Protein AF-A0A4P9YJM8-F1 (afdb_monomer_lite)

Radius of gyration: 12.6 Å; chains: 1; bounding box: 26×23×46 Å

InterPro domains:
  IPR000253 Forkhead-associated (FHA) domain [PF00498] (4-63)
  IPR000253 Forkhead-associated (FHA) domain [PS50006] (1-42)
  IPR000253 Forkhead-associated (FHA) domai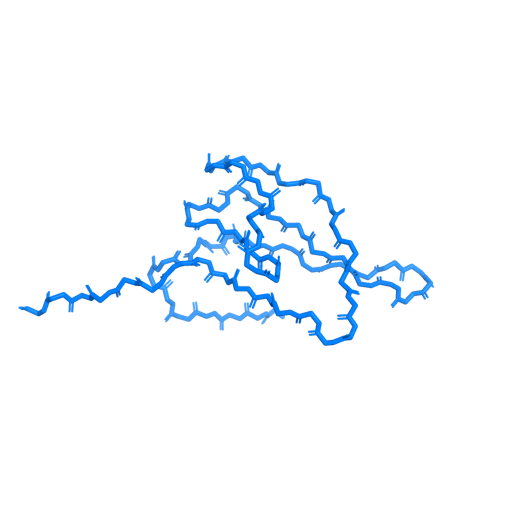n [SM00240] (1-42)
  IPR008984 SMAD/FHA domain superfamily [SSF49879] (3-67)
  IPR051176 Centrosomal and Immune Signaling Modulators [PTHR15715] (1-69)

Organism: Rozella allomycis (strain CSF55) (NCBI:txid988480)

Secondary structure (DSSP, 8-state):
------TTS-SS-EEEEE-TTS-EEEEEBS-SS-EEETTEESSSTT-BPPPEEE-TT--EEES-------

Foldseek 3Di:
DDDDPDPQWDPCAKDWDADPVRWIWIKGPQGQQAKDKQNHGQDDHRDIGDIDTDDPPIDIDTGDDDDPDD

pLDDT: mean 88.16, std 9.69, range [50.0, 95.44]

Sequence (70 aa):
NGYFDNKVLSRNHALISADEHGKIFIKDTKSSNGTFLNGNRLSQEGEESEPVELKEGDKLTLGVDIYQEE

Structure (mmCIF, N/CA/C/O backbone):
data_AF-A0A4P9YJM8-F1
#
_entry.id   AF-A0A4P9YJM8-F1
#
loop_
_atom_site.group_PDB
_atom_site.id
_atom_site.type_symbol
_atom_site.label_atom_id
_atom_site.label_alt_id
_atom_site.label_comp_id
_atom_site.label_asym_id
_atom_site.label_entity_id
_atom_site.label_seq_id
_atom_site.pdbx_PDB_ins_code
_atom_site.Cartn_x
_atom_site.Cartn_y
_atom_site.Cartn_z
_atom_site.occupancy
_atom_site.B_iso_or_equiv
_atom_site.auth_seq_id
_atom_site.auth_comp_id
_atom_site.auth_asym_id
_atom_site.auth_atom_id
_atom_site.pdbx_PDB_model_num
ATOM 1 N N . ASN A 1 1 ? -5.171 -14.253 1.766 1.00 61.44 1 ASN A N 1
ATOM 2 C CA . ASN A 1 1 ? -4.107 -13.506 1.058 1.00 61.44 1 ASN A CA 1
ATOM 3 C C . ASN A 1 1 ? -4.633 -13.062 -0.290 1.00 61.44 1 ASN A C 1
ATOM 5 O O . ASN A 1 1 ? -5.118 -13.912 -1.025 1.00 61.44 1 ASN A O 1
ATOM 9 N N . GLY A 1 2 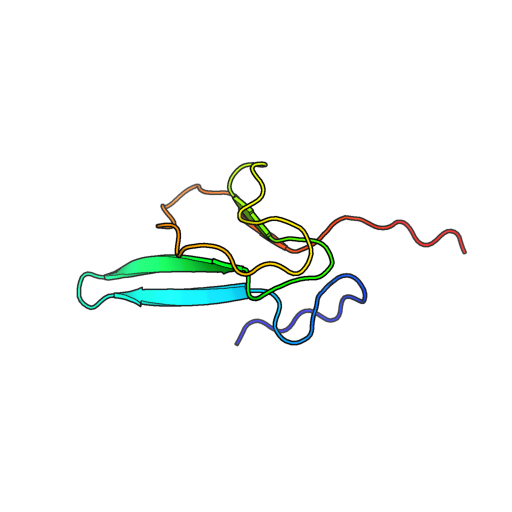? -4.596 -11.760 -0.583 1.00 75.88 2 GLY A N 1
ATOM 10 C CA . GLY A 1 2 ? -4.904 -11.248 -1.919 1.00 75.88 2 GLY A CA 1
ATOM 11 C C . GLY A 1 2 ? -3.714 -11.509 -2.836 1.00 75.88 2 GLY A C 1
ATOM 12 O O . GLY A 1 2 ? -2.627 -11.005 -2.571 1.00 75.88 2 GLY A O 1
ATOM 13 N N . TYR A 1 3 ? -3.899 -12.346 -3.852 1.00 78.25 3 TYR A N 1
ATOM 14 C CA . TYR A 1 3 ? -2.887 -12.621 -4.866 1.00 78.25 3 TYR A CA 1
ATOM 15 C C . TYR A 1 3 ? -3.301 -11.945 -6.167 1.00 78.25 3 TYR A C 1
ATOM 17 O O . TYR A 1 3 ? -4.445 -12.082 -6.598 1.00 78.25 3 TYR A O 1
ATOM 25 N N . PHE A 1 4 ? -2.364 -11.230 -6.777 1.00 83.19 4 PHE A N 1
ATOM 26 C CA . PHE A 1 4 ? -2.569 -10.502 -8.018 1.00 83.19 4 PHE A CA 1
ATOM 27 C C . PHE A 1 4 ?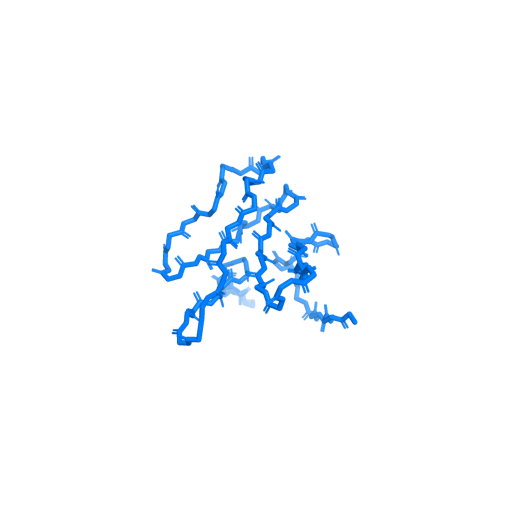 -1.481 -10.938 -8.993 1.00 83.19 4 PHE A C 1
ATOM 29 O O . PHE A 1 4 ? -0.296 -10.736 -8.722 1.00 83.19 4 PHE A O 1
ATOM 36 N N . ASP A 1 5 ? -1.876 -11.547 -10.109 1.00 80.12 5 ASP A N 1
ATOM 37 C CA . ASP A 1 5 ? -0.942 -11.900 -11.177 1.00 80.12 5 ASP A CA 1
ATOM 38 C C . ASP A 1 5 ? -0.625 -10.648 -11.998 1.00 80.12 5 ASP A C 1
ATOM 40 O O . ASP A 1 5 ? -1.258 -10.348 -13.009 1.00 80.12 5 ASP A O 1
ATOM 44 N N . ASN A 1 6 ? 0.290 -9.834 -11.474 1.00 81.06 6 ASN A N 1
ATOM 45 C CA . ASN A 1 6 ? 0.709 -8.600 -12.111 1.00 81.06 6 ASN A CA 1
ATOM 46 C C . ASN A 1 6 ? 2.216 -8.392 -11.930 1.00 81.06 6 ASN A C 1
ATOM 48 O O . ASN A 1 6 ? 2.721 -8.324 -10.809 1.00 81.06 6 ASN A O 1
ATOM 52 N N . LYS A 1 7 ? 2.931 -8.238 -13.051 1.00 80.69 7 LYS A N 1
ATOM 53 C CA . LYS A 1 7 ? 4.389 -8.036 -13.095 1.00 80.69 7 LYS A CA 1
ATOM 54 C C . LYS A 1 7 ? 4.852 -6.769 -12.374 1.00 80.69 7 LYS A C 1
ATOM 56 O O . LYS A 1 7 ? 6.017 -6.689 -11.998 1.00 80.69 7 LYS A O 1
ATOM 61 N N . VAL A 1 8 ? 3.967 -5.791 -12.181 1.00 83.19 8 VAL A N 1
ATOM 62 C CA . VAL A 1 8 ? 4.284 -4.544 -11.466 1.00 83.19 8 VAL A CA 1
ATOM 63 C C . VAL A 1 8 ? 4.260 -4.714 -9.952 1.00 83.19 8 VAL A C 1
ATOM 65 O O . VAL A 1 8 ? 4.727 -3.836 -9.224 1.00 83.19 8 VAL A O 1
ATOM 68 N N . LEU A 1 9 ? 3.697 -5.814 -9.456 1.00 88.06 9 LEU A N 1
ATOM 69 C CA . LEU A 1 9 ? 3.567 -6.059 -8.033 1.00 88.06 9 LEU A CA 1
ATOM 70 C C . LEU A 1 9 ? 4.732 -6.898 -7.526 1.00 88.06 9 LEU A C 1
ATOM 72 O O . LEU A 1 9 ? 5.148 -7.902 -8.100 1.00 88.06 9 LEU A O 1
ATOM 76 N N . SER A 1 10 ? 5.258 -6.463 -6.392 1.00 86.31 10 SER A N 1
ATOM 77 C CA . SER A 1 10 ? 6.295 -7.181 -5.666 1.00 86.31 10 SER A CA 1
ATOM 78 C C . SER A 1 10 ? 5.666 -8.396 -4.981 1.00 86.31 10 SER A C 1
ATOM 80 O O . SER A 1 10 ? 4.510 -8.350 -4.569 1.00 86.31 10 SER A O 1
ATOM 82 N N . ARG A 1 11 ? 6.432 -9.480 -4.802 1.00 88.00 11 ARG A N 1
ATOM 83 C CA . ARG A 1 11 ? 5.945 -10.690 -4.106 1.00 88.00 11 ARG A CA 1
ATOM 84 C C . ARG A 1 11 ? 5.377 -10.377 -2.717 1.00 88.00 11 ARG A C 1
ATOM 86 O O . ARG A 1 11 ? 4.320 -10.879 -2.362 1.00 88.00 11 ARG A O 1
ATOM 93 N N . ASN A 1 12 ? 6.076 -9.512 -1.983 1.00 89.75 12 ASN A N 1
ATOM 94 C CA . ASN A 1 12 ? 5.592 -8.874 -0.767 1.00 89.75 12 ASN A CA 1
ATOM 95 C C . ASN A 1 12 ? 5.468 -7.381 -1.079 1.00 89.75 12 ASN A C 1
ATOM 97 O O . ASN A 1 12 ? 6.473 -6.672 -1.077 1.00 89.75 12 ASN A O 1
ATOM 101 N N . HIS A 1 13 ? 4.274 -6.939 -1.468 1.00 91.25 13 HIS A N 1
ATOM 102 C CA . HIS A 1 13 ? 4.050 -5.554 -1.890 1.00 91.25 13 HIS A CA 1
ATOM 103 C C . HIS A 1 13 ? 3.551 -4.681 -0.739 1.00 91.25 13 HIS A C 1
ATOM 105 O O . HIS A 1 13 ? 4.124 -3.635 -0.451 1.00 91.25 13 HIS A O 1
ATOM 111 N N . ALA A 1 14 ? 2.506 -5.143 -0.057 1.00 93.19 14 ALA A N 1
ATOM 112 C CA . ALA A 1 14 ? 1.944 -4.462 1.091 1.00 93.19 14 ALA A CA 1
ATOM 113 C C . ALA A 1 14 ? 1.372 -5.470 2.090 1.00 93.19 14 ALA A C 1
ATOM 115 O O . ALA A 1 14 ? 0.990 -6.588 1.726 1.00 93.19 14 ALA A O 1
ATOM 116 N N . LEU A 1 15 ? 1.295 -5.054 3.348 1.00 93.69 15 LEU A N 1
ATOM 117 C CA . LEU A 1 15 ? 0.701 -5.800 4.445 1.00 93.69 15 LEU A CA 1
ATOM 118 C C . LEU A 1 15 ? -0.544 -5.064 4.933 1.00 93.69 15 LEU A C 1
ATOM 120 O O . LEU A 1 15 ? -0.472 -3.888 5.280 1.00 93.69 15 LEU A O 1
ATOM 124 N N . ILE A 1 16 ? -1.667 -5.779 4.988 1.00 93.25 16 ILE A N 1
ATOM 125 C CA . ILE A 1 16 ? -2.884 -5.312 5.653 1.00 93.25 16 ILE A CA 1
ATOM 126 C C . ILE A 1 16 ? -2.983 -6.023 6.998 1.00 93.25 16 ILE A C 1
ATOM 128 O O . ILE A 1 16 ? -2.917 -7.252 7.056 1.00 93.25 16 ILE A O 1
ATOM 132 N N . SER A 1 17 ? -3.155 -5.257 8.067 1.00 93.69 17 SER A N 1
ATOM 133 C CA . SER A 1 17 ? -3.308 -5.760 9.434 1.00 93.69 17 SER A CA 1
ATOM 134 C C . SER A 1 17 ? -4.518 -5.127 10.104 1.00 93.69 17 SER A C 1
ATOM 136 O O . SER A 1 17 ? -4.806 -3.961 9.859 1.00 93.69 17 SER A O 1
ATOM 138 N N . ALA A 1 18 ? -5.200 -5.873 10.967 1.00 93.62 18 ALA A N 1
ATOM 139 C CA . ALA A 1 18 ? -6.250 -5.347 11.831 1.00 93.62 18 ALA A CA 1
ATOM 140 C C . ALA A 1 18 ? -5.747 -5.308 13.278 1.00 93.62 18 ALA A C 1
ATOM 142 O O . ALA A 1 18 ? -5.046 -6.232 13.696 1.00 93.62 18 ALA A O 1
ATOM 143 N N . ASP A 1 19 ? -6.092 -4.265 14.028 1.00 93.62 19 ASP A N 1
ATOM 144 C CA . ASP A 1 19 ? -5.872 -4.236 15.474 1.00 93.62 19 ASP A CA 1
ATOM 145 C C . ASP A 1 19 ? -7.019 -4.915 16.247 1.00 93.62 19 ASP A C 1
ATOM 147 O O . ASP A 1 19 ? -8.045 -5.312 15.687 1.00 93.62 19 ASP A O 1
ATOM 151 N N . GLU A 1 20 ? -6.851 -5.040 17.565 1.00 93.25 20 GLU A N 1
ATOM 152 C CA . GLU A 1 20 ? -7.852 -5.630 18.467 1.00 93.25 20 GLU A CA 1
ATOM 153 C C . GLU A 1 20 ? -9.143 -4.795 18.574 1.00 93.25 20 GLU A C 1
ATOM 155 O O . GLU A 1 20 ? -10.166 -5.284 19.053 1.00 93.25 20 GLU A O 1
ATOM 160 N N . HIS A 1 21 ? -9.118 -3.542 18.111 1.00 91.94 21 HIS A N 1
ATOM 161 C CA . HIS A 1 21 ? -10.252 -2.620 18.095 1.00 91.94 21 HIS A CA 1
ATOM 162 C C . HIS A 1 21 ? -10.979 -2.592 16.740 1.00 91.94 21 HIS A C 1
ATOM 164 O O . HIS A 1 21 ? -11.930 -1.825 16.573 1.00 91.94 21 HIS A O 1
ATOM 170 N N . GLY A 1 22 ? -10.568 -3.432 15.784 1.00 90.31 22 GLY A N 1
ATOM 171 C CA . GLY A 1 22 ? -11.169 -3.538 14.455 1.00 90.31 22 GLY A CA 1
ATOM 172 C C . GLY A 1 22 ? -10.711 -2.467 13.464 1.00 90.31 22 GLY A C 1
ATOM 173 O O . GLY A 1 22 ? -11.286 -2.362 12.380 1.00 90.31 22 GLY A O 1
ATOM 174 N N . LYS A 1 23 ? -9.687 -1.676 13.795 1.00 93.69 23 LYS A N 1
ATOM 175 C CA . LYS A 1 23 ? -9.078 -0.726 12.863 1.00 93.69 23 LYS A CA 1
ATOM 176 C C . LYS A 1 23 ? -8.167 -1.466 11.904 1.00 93.69 23 LYS A C 1
ATOM 178 O O . LYS A 1 23 ? -7.370 -2.312 12.309 1.00 93.69 23 LYS A O 1
ATOM 183 N N . ILE A 1 24 ? -8.274 -1.122 10.629 1.00 94.75 24 ILE A N 1
ATOM 184 C CA . ILE A 1 24 ? -7.463 -1.709 9.569 1.00 94.75 24 ILE A CA 1
ATOM 185 C C . ILE A 1 24 ? -6.300 -0.773 9.273 1.00 94.75 24 ILE A C 1
ATOM 187 O O . ILE A 1 24 ? -6.468 0.440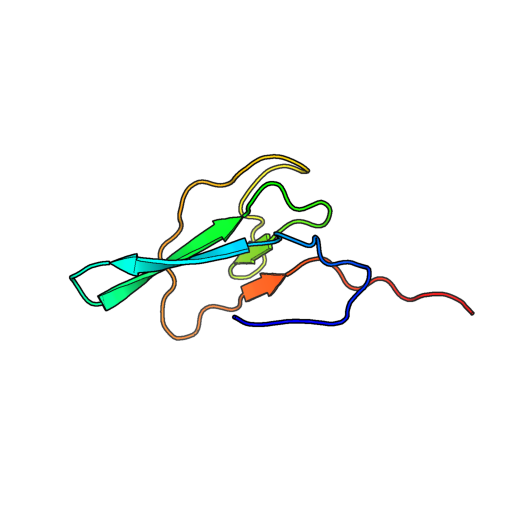 9.212 1.00 94.75 24 ILE A O 1
ATOM 191 N N . PHE A 1 25 ? -5.126 -1.343 9.055 1.00 94.94 25 PHE A N 1
ATOM 192 C CA . PHE A 1 25 ? -3.916 -0.630 8.691 1.00 94.94 25 PHE A CA 1
ATOM 193 C C . PHE A 1 25 ? -3.314 -1.236 7.433 1.00 94.94 25 PHE A C 1
ATOM 195 O O . PHE A 1 25 ? -3.381 -2.450 7.224 1.00 94.94 25 PHE A O 1
ATOM 202 N N . ILE A 1 26 ? -2.698 -0.387 6.619 1.00 95.00 26 ILE A N 1
ATOM 203 C CA . ILE A 1 26 ? -1.892 -0.765 5.463 1.00 95.00 26 ILE A CA 1
ATOM 204 C C . ILE A 1 26 ? -0.449 -0.327 5.680 1.00 95.00 26 ILE A C 1
ATOM 206 O O . ILE A 1 26 ? -0.184 0.764 6.184 1.00 95.00 26 ILE A O 1
ATOM 210 N N . LYS A 1 27 ? 0.487 -1.172 5.263 1.00 94.81 27 LYS A N 1
ATOM 211 C CA . LYS A 1 27 ? 1.916 -0.879 5.252 1.00 94.81 27 LYS A CA 1
ATOM 212 C C . LYS A 1 27 ? 2.529 -1.299 3.922 1.00 94.81 27 LYS A C 1
ATOM 214 O O . LYS A 1 27 ? 2.312 -2.431 3.495 1.00 94.81 27 LYS A O 1
ATOM 219 N N . ASP A 1 28 ? 3.309 -0.431 3.290 1.00 95.44 28 ASP A N 1
ATOM 220 C CA . ASP A 1 28 ? 4.150 -0.802 2.151 1.00 95.44 28 ASP A CA 1
ATOM 221 C C . ASP A 1 28 ? 5.377 -1.581 2.637 1.00 95.44 28 ASP A C 1
ATOM 223 O O . ASP A 1 28 ? 6.064 -1.150 3.565 1.00 95.44 28 ASP A O 1
ATOM 227 N N . THR A 1 29 ? 5.668 -2.724 2.015 1.00 94.38 29 THR A N 1
ATOM 228 C CA . THR A 1 29 ? 6.761 -3.614 2.431 1.00 94.38 29 THR A CA 1
ATOM 229 C C . THR A 1 29 ? 7.971 -3.516 1.504 1.00 94.38 29 THR A C 1
ATOM 231 O O . THR A 1 29 ? 8.482 -4.546 1.060 1.00 94.38 29 THR A O 1
ATOM 234 N N . LYS A 1 30 ? 8.442 -2.294 1.215 1.00 92.50 30 LYS A N 1
ATOM 235 C CA . LYS A 1 30 ? 9.558 -2.018 0.285 1.00 92.50 30 LYS A CA 1
ATOM 236 C C . LYS A 1 30 ? 9.214 -2.406 -1.144 1.00 92.50 30 LYS A C 1
ATOM 238 O O . LYS A 1 30 ? 10.004 -3.048 -1.842 1.00 92.50 30 LYS A O 1
ATOM 243 N N . SER A 1 31 ? 8.004 -2.070 -1.568 1.00 90.56 31 SER A N 1
ATOM 244 C CA . SER A 1 31 ? 7.569 -2.388 -2.915 1.00 90.56 31 SER A CA 1
ATOM 245 C C . SER A 1 31 ? 8.345 -1.582 -3.960 1.00 90.56 31 SER A C 1
ATOM 247 O O . SER A 1 31 ? 8.766 -0.446 -3.733 1.00 90.56 31 SER A O 1
ATOM 249 N N . SER A 1 32 ? 8.541 -2.176 -5.139 1.00 90.38 32 SER A N 1
ATOM 250 C CA . SER A 1 32 ? 9.278 -1.524 -6.231 1.00 90.38 32 SER A CA 1
ATOM 251 C C . SER A 1 32 ? 8.473 -0.380 -6.845 1.00 90.38 32 SER A C 1
ATOM 253 O O . SER A 1 32 ? 8.991 0.704 -7.054 1.00 90.38 32 SER A O 1
ATOM 255 N N . ASN A 1 33 ? 7.177 -0.593 -7.077 1.00 91.12 33 ASN A N 1
ATOM 256 C CA . ASN A 1 33 ? 6.322 0.405 -7.725 1.00 91.12 33 ASN A CA 1
ATOM 257 C C . ASN A 1 33 ? 5.504 1.253 -6.738 1.00 91.12 33 ASN A C 1
ATOM 259 O O . ASN A 1 33 ? 4.795 2.164 -7.155 1.00 91.12 33 ASN A O 1
ATOM 263 N N . GLY A 1 34 ? 5.662 1.025 -5.432 1.00 92.12 34 GLY A N 1
ATOM 264 C CA . GLY A 1 34 ? 4.993 1.780 -4.377 1.00 92.12 34 GLY A CA 1
ATOM 265 C C . GLY A 1 34 ? 3.544 1.364 -4.125 1.00 92.12 34 GLY A C 1
ATOM 266 O O . GLY A 1 34 ? 2.831 0.912 -5.018 1.00 92.12 34 GLY A O 1
ATOM 267 N N . THR A 1 35 ? 3.098 1.619 -2.900 1.00 94.44 35 THR A N 1
ATOM 268 C CA . THR A 1 35 ? 1.691 1.587 -2.492 1.00 94.44 35 THR A CA 1
ATOM 269 C C . THR A 1 35 ? 1.173 3.013 -2.318 1.00 94.44 35 THR A C 1
ATOM 271 O O . THR A 1 35 ? 1.860 3.867 -1.747 1.00 94.44 35 THR A O 1
ATOM 274 N N . PHE A 1 36 ? -0.050 3.278 -2.779 1.00 94.62 36 PHE A N 1
ATOM 275 C CA . PHE A 1 36 ? -0.681 4.594 -2.718 1.00 94.62 36 PHE A CA 1
ATOM 276 C C . PHE A 1 36 ? -2.027 4.525 -1.998 1.00 94.62 36 PHE A C 1
ATOM 278 O O . PHE A 1 36 ? -2.841 3.641 -2.262 1.00 94.62 36 PHE A O 1
ATOM 285 N N . LEU A 1 37 ? -2.279 5.503 -1.133 1.00 94.75 37 LEU A N 1
ATOM 286 C CA . LEU A 1 37 ? -3.540 5.712 -0.436 1.00 94.75 37 LEU A CA 1
ATOM 287 C C . LEU A 1 37 ? -4.114 7.070 -0.840 1.00 94.75 37 LEU A C 1
ATOM 289 O O . LEU A 1 37 ? -3.490 8.110 -0.625 1.00 94.75 37 LEU A O 1
ATOM 293 N N . ASN A 1 38 ? -5.294 7.069 -1.456 1.00 93.56 38 ASN A N 1
ATOM 294 C CA . ASN A 1 38 ? -5.958 8.271 -1.967 1.00 93.56 38 ASN A CA 1
ATOM 295 C C . ASN A 1 38 ? -5.061 9.102 -2.907 1.00 93.56 38 ASN A C 1
ATOM 297 O O . ASN A 1 38 ? -5.104 10.329 -2.905 1.00 93.56 38 ASN A O 1
ATOM 301 N N . GLY A 1 39 ? -4.217 8.425 -3.695 1.00 92.00 39 GLY A N 1
ATOM 302 C CA . GLY A 1 39 ? -3.253 9.052 -4.607 1.00 92.00 39 GLY A CA 1
ATOM 303 C C . GLY A 1 39 ? -1.935 9.490 -3.958 1.00 92.00 39 GLY A C 1
ATOM 304 O O . GLY A 1 39 ? -1.010 9.854 -4.677 1.00 92.00 39 GLY A O 1
ATOM 305 N N . ASN A 1 40 ? -1.804 9.404 -2.632 1.00 92.81 40 ASN A N 1
ATOM 306 C CA . ASN A 1 40 ? -0.563 9.710 -1.923 1.00 92.81 40 ASN A CA 1
ATOM 307 C C . ASN A 1 40 ? 0.263 8.443 -1.721 1.00 92.81 40 ASN A C 1
ATOM 309 O O . ASN A 1 40 ? -0.248 7.434 -1.239 1.00 92.81 40 ASN A O 1
ATOM 313 N N . ARG A 1 41 ? 1.548 8.493 -2.065 1.00 93.19 41 ARG A N 1
ATOM 314 C CA . ARG A 1 41 ? 2.457 7.358 -1.885 1.00 93.19 41 ARG A CA 1
ATOM 315 C C . ARG A 1 41 ? 2.823 7.180 -0.411 1.00 93.19 41 ARG A C 1
ATOM 317 O O . ARG A 1 41 ? 3.128 8.164 0.257 1.00 93.19 41 ARG A O 1
ATOM 324 N N . LEU A 1 42 ? 2.809 5.940 0.079 1.00 93.38 42 LEU A N 1
ATOM 325 C CA . LEU A 1 42 ? 3.050 5.633 1.495 1.00 93.38 42 LEU A CA 1
ATOM 326 C C . LEU A 1 42 ? 4.532 5.696 1.902 1.00 93.38 42 LEU A C 1
ATOM 328 O O . LEU A 1 42 ? 4.835 6.045 3.039 1.00 93.38 42 LEU A O 1
ATOM 332 N N . SER A 1 43 ? 5.453 5.360 0.997 1.00 92.50 43 SER A N 1
ATOM 333 C CA . SER A 1 43 ? 6.903 5.358 1.244 1.00 92.50 43 SER A CA 1
ATOM 334 C C . SER A 1 43 ? 7.705 5.766 0.007 1.00 92.50 43 SER A C 1
ATOM 336 O O . SER A 1 43 ? 7.176 5.883 -1.106 1.00 92.50 43 SER A O 1
ATOM 338 N N . GLN A 1 44 ? 9.006 6.008 0.198 1.00 89.44 44 GLN A N 1
ATOM 339 C CA . GLN A 1 44 ? 9.956 6.102 -0.910 1.00 89.44 44 GLN A CA 1
ATOM 340 C C . GLN A 1 44 ? 10.189 4.728 -1.555 1.00 89.44 44 GLN A C 1
ATOM 342 O O . GLN A 1 44 ? 9.731 3.695 -1.078 1.00 89.44 44 GLN A O 1
ATOM 347 N N . GLU A 1 45 ? 10.818 4.725 -2.729 1.00 88.56 45 GLU A N 1
ATOM 348 C CA . GLU A 1 45 ? 10.974 3.504 -3.519 1.00 88.56 45 GLU A CA 1
ATOM 349 C C . GLU A 1 45 ? 11.914 2.528 -2.817 1.00 88.56 45 GLU A C 1
ATOM 351 O O . GLU A 1 45 ? 13.001 2.916 -2.398 1.00 88.56 45 GLU A O 1
ATOM 356 N N . GLY A 1 46 ? 11.488 1.271 -2.663 1.00 83.56 46 GLY A N 1
ATOM 357 C CA . GLY A 1 46 ? 12.270 0.271 -1.933 1.00 83.56 46 GLY A CA 1
ATOM 358 C C . GLY A 1 46 ? 12.371 0.527 -0.424 1.00 83.56 46 GLY A C 1
ATOM 359 O O . GLY A 1 46 ? 13.103 -0.190 0.263 1.00 83.56 46 GLY A O 1
ATOM 360 N N . GLU A 1 47 ? 11.627 1.500 0.108 1.00 89.69 47 GLU A N 1
ATOM 361 C CA . GLU A 1 47 ? 11.531 1.774 1.539 1.00 89.69 47 GLU A CA 1
ATOM 362 C C . GLU A 1 47 ? 10.206 1.283 2.115 1.00 89.69 47 GLU A C 1
ATOM 364 O O . GLU A 1 47 ? 9.168 1.238 1.457 1.00 89.69 47 GLU A O 1
ATOM 369 N N . GLU A 1 48 ? 10.262 0.883 3.379 1.00 91.81 48 GLU A N 1
ATOM 370 C CA . GLU A 1 48 ? 9.105 0.401 4.115 1.00 91.81 48 GLU A CA 1
ATOM 371 C C . GLU A 1 48 ? 8.333 1.606 4.654 1.00 91.81 48 GLU A C 1
ATOM 373 O O . GLU A 1 48 ? 8.946 2.542 5.167 1.00 91.81 48 GLU A O 1
ATOM 378 N N . SER A 1 49 ? 7.005 1.608 4.521 1.00 93.44 49 SER A N 1
ATOM 379 C CA . SER A 1 49 ? 6.196 2.702 5.070 1.00 93.44 49 SER A CA 1
ATOM 380 C C . SER A 1 49 ? 5.917 2.498 6.551 1.00 93.44 49 SER A C 1
ATOM 382 O O . SER A 1 49 ? 5.941 1.377 7.059 1.00 93.44 49 SER A O 1
ATOM 384 N N . GLU A 1 50 ? 5.534 3.571 7.234 1.00 94.00 50 GLU A N 1
ATOM 385 C CA . GLU A 1 50 ? 4.814 3.428 8.497 1.00 94.00 50 GLU A CA 1
ATOM 386 C C . GLU A 1 50 ? 3.408 2.844 8.245 1.00 94.00 50 GLU A C 1
ATOM 388 O O . GLU A 1 50 ? 2.853 3.034 7.152 1.00 94.00 50 GLU A O 1
ATOM 393 N N . PRO A 1 51 ? 2.820 2.110 9.209 1.00 94.31 51 PRO A N 1
ATOM 394 C CA . PRO A 1 51 ? 1.438 1.656 9.114 1.00 94.31 51 PRO A CA 1
ATOM 395 C C . PRO A 1 51 ? 0.470 2.843 9.086 1.00 94.31 51 PRO A C 1
ATOM 397 O O . PRO A 1 51 ? 0.490 3.694 9.976 1.00 94.31 51 PRO A O 1
ATOM 400 N N . VAL A 1 52 ? -0.412 2.880 8.091 1.00 94.56 52 VAL A N 1
ATOM 401 C CA . VAL A 1 52 ? -1.435 3.922 7.938 1.00 94.56 52 VAL A CA 1
ATOM 402 C C . VAL A 1 52 ? -2.818 3.321 8.141 1.00 94.56 52 VAL A C 1
ATOM 404 O O . VAL A 1 52 ? -3.125 2.273 7.580 1.00 94.56 52 VAL A O 1
ATOM 4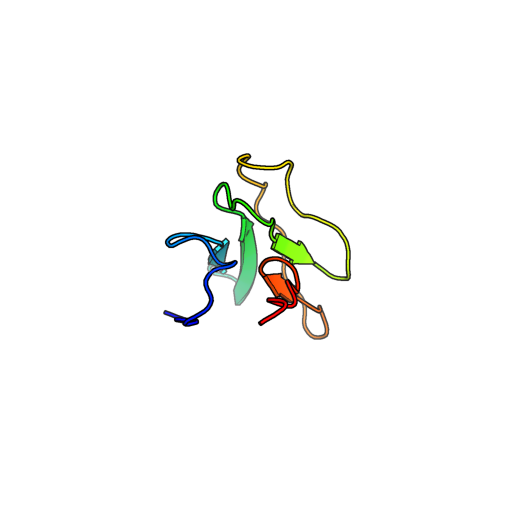07 N N . GLU A 1 53 ? -3.649 3.976 8.955 1.00 94.94 53 GLU A N 1
ATOM 408 C CA . GLU A 1 53 ? -5.039 3.570 9.199 1.00 94.94 53 GLU A CA 1
ATOM 409 C C . GLU A 1 53 ? -5.862 3.711 7.908 1.00 94.94 53 GLU A C 1
ATOM 411 O O . GLU A 1 53 ? -5.929 4.794 7.328 1.00 94.94 53 GLU A O 1
ATOM 416 N N . LEU A 1 54 ? -6.491 2.617 7.479 1.00 94.25 54 LEU A N 1
ATOM 417 C CA . LEU A 1 54 ? -7.447 2.582 6.379 1.00 94.25 54 LEU A CA 1
ATOM 418 C C . LEU A 1 54 ? -8.858 2.825 6.899 1.00 94.25 54 LEU A C 1
ATOM 420 O O . LEU A 1 54 ? -9.291 2.216 7.883 1.00 94.25 54 LEU A O 1
ATOM 424 N N . LYS A 1 55 ? -9.599 3.671 6.192 1.00 93.50 55 LYS A N 1
ATOM 425 C CA . LYS A 1 55 ? -10.995 3.988 6.483 1.00 93.50 55 LYS A CA 1
ATOM 426 C C . LYS A 1 55 ? -11.890 3.585 5.325 1.00 93.50 55 LYS A C 1
ATOM 428 O O . LYS A 1 55 ? -11.459 3.398 4.189 1.00 93.50 55 LYS A O 1
ATOM 433 N N . GLU A 1 56 ? -13.171 3.434 5.630 1.00 92.19 56 GLU A N 1
ATOM 434 C CA . GLU A 1 56 ? -14.168 3.164 4.604 1.00 92.19 56 GLU A CA 1
ATOM 435 C C . GLU A 1 56 ? -14.208 4.318 3.588 1.00 92.19 56 GLU A C 1
ATOM 437 O O . GLU A 1 56 ? -14.255 5.489 3.962 1.00 92.19 56 GLU A O 1
ATOM 442 N N . GLY A 1 57 ? -14.164 3.974 2.299 1.00 93.38 57 GLY A N 1
ATOM 443 C CA . GLY A 1 57 ? -14.109 4.939 1.199 1.00 93.38 57 GLY A CA 1
ATOM 444 C C . GLY A 1 57 ? -12.699 5.307 0.731 1.00 93.38 57 GLY A C 1
ATOM 445 O O . GLY A 1 57 ? -12.572 5.940 -0.318 1.00 93.38 57 GLY A O 1
ATOM 446 N N . ASP A 1 58 ? -11.649 4.878 1.436 1.00 94.38 58 ASP A N 1
ATOM 447 C CA . ASP A 1 58 ? -10.277 5.084 0.979 1.00 94.38 58 ASP A CA 1
ATOM 448 C C . ASP A 1 58 ? -9.967 4.268 -0.283 1.00 94.38 58 ASP A C 1
ATOM 450 O O . ASP A 1 58 ? -10.323 3.093 -0.415 1.00 94.38 58 ASP A O 1
ATOM 454 N N . LYS A 1 59 ? -9.241 4.889 -1.215 1.00 93.75 59 LYS A N 1
ATOM 455 C CA . LYS A 1 59 ? -8.775 4.252 -2.446 1.00 93.75 59 LYS A CA 1
ATOM 456 C C . LYS A 1 59 ? -7.326 3.808 -2.296 1.00 93.75 59 LYS A C 1
ATOM 458 O O . LYS A 1 59 ? -6.417 4.637 -2.279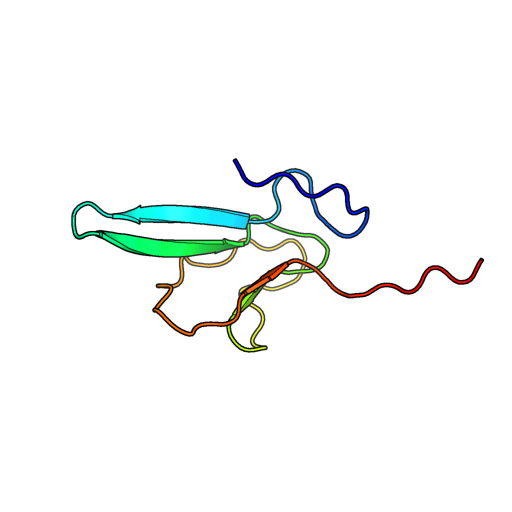 1.00 93.75 59 LYS A O 1
ATOM 463 N N . LEU A 1 60 ? -7.119 2.496 -2.253 1.00 92.31 60 LEU A N 1
ATOM 464 C CA . LEU A 1 60 ? -5.795 1.886 -2.273 1.00 92.31 60 LEU A CA 1
ATOM 465 C C . LEU A 1 60 ? -5.387 1.528 -3.709 1.00 92.31 60 LEU A C 1
ATOM 467 O O . LEU A 1 60 ? -6.138 0.855 -4.415 1.00 92.31 60 LEU A O 1
ATOM 471 N N . THR A 1 61 ? -4.183 1.921 -4.113 1.00 92.06 61 THR A N 1
ATOM 472 C CA . THR A 1 61 ? -3.554 1.488 -5.367 1.00 92.06 61 THR A CA 1
ATOM 473 C C . THR A 1 61 ? -2.241 0.783 -5.046 1.00 92.06 61 THR A C 1
ATOM 475 O O . THR A 1 61 ? -1.430 1.298 -4.277 1.00 92.06 61 THR A O 1
ATOM 478 N N . LEU A 1 62 ? -2.031 -0.392 -5.637 1.00 91.25 62 LEU A N 1
ATOM 479 C CA . LEU A 1 62 ? -0.796 -1.163 -5.516 1.00 91.25 62 LEU A CA 1
ATOM 480 C C . LEU A 1 62 ? -0.049 -1.088 -6.851 1.00 91.25 62 LEU A C 1
ATOM 482 O O . LEU A 1 62 ? -0.585 -1.510 -7.876 1.00 91.25 62 LEU A O 1
ATOM 486 N N . GLY A 1 63 ? 1.169 -0.558 -6.841 1.00 87.38 63 GLY A N 1
ATOM 487 C CA . GLY A 1 63 ? 1.975 -0.348 -8.036 1.00 87.38 63 GLY A CA 1
ATOM 488 C C . GLY A 1 63 ? 1.443 0.743 -8.968 1.00 87.38 63 GLY A C 1
ATOM 489 O O . GLY A 1 63 ? 0.689 1.630 -8.566 1.00 87.38 63 GLY A O 1
ATOM 490 N N . VAL A 1 64 ? 1.879 0.682 -10.226 1.00 84.44 64 VAL A N 1
ATOM 491 C CA . VAL A 1 64 ? 1.527 1.635 -11.287 1.00 84.44 64 VAL A CA 1
ATOM 492 C C . VAL A 1 64 ? 1.056 0.889 -12.529 1.00 84.44 64 VAL A C 1
ATOM 494 O O . VAL A 1 64 ? 1.470 -0.248 -12.765 1.00 84.44 64 VAL A O 1
ATOM 497 N N . ASP A 1 65 ? 0.227 1.540 -13.339 1.00 78.81 65 ASP A N 1
ATOM 498 C CA . ASP A 1 65 ? -0.141 1.022 -14.652 1.00 78.81 65 ASP A CA 1
ATOM 499 C C . ASP A 1 65 ? 1.068 1.139 -15.590 1.00 78.81 65 ASP A C 1
ATOM 501 O O . ASP A 1 65 ? 1.493 2.244 -15.931 1.00 78.81 65 ASP A O 1
ATOM 505 N N . ILE A 1 66 ? 1.629 0.005 -16.017 1.00 69.50 66 ILE A N 1
ATOM 506 C CA . ILE A 1 66 ? 2.555 -0.031 -17.158 1.00 69.50 66 ILE A CA 1
ATOM 507 C C . ILE A 1 66 ? 1.816 -0.654 -18.327 1.00 69.50 66 ILE A C 1
ATOM 509 O O . ILE A 1 66 ? 1.450 -1.829 -18.297 1.00 69.50 66 ILE A O 1
ATOM 513 N N . TYR A 1 67 ? 1.623 0.144 -19.369 1.00 69.31 67 TYR A N 1
ATOM 514 C CA . TYR A 1 67 ? 1.232 -0.358 -20.673 1.00 69.31 67 TYR A CA 1
ATOM 515 C C . TYR A 1 67 ? 2.459 -1.060 -21.258 1.00 69.31 67 TYR A C 1
ATOM 517 O O . TYR A 1 67 ? 3.483 -0.422 -21.501 1.00 69.31 67 TYR A O 1
ATOM 525 N N . GLN A 1 68 ? 2.397 -2.384 -21.411 1.00 59.16 68 GLN A N 1
ATOM 526 C CA . GLN A 1 68 ? 3.359 -3.068 -22.267 1.00 59.16 68 GLN A CA 1
ATOM 527 C C . GLN A 1 68 ? 3.012 -2.668 -23.703 1.00 59.16 68 GLN A C 1
ATOM 529 O O . GLN A 1 68 ? 1.940 -3.026 -24.184 1.00 59.16 68 GLN A O 1
ATOM 534 N N . GLU A 1 69 ? 3.869 -1.882 -24.356 1.00 56.66 69 GLU A N 1
ATOM 535 C CA . GLU A 1 69 ? 3.854 -1.832 -25.819 1.00 56.66 69 GLU A CA 1
ATOM 536 C C . GLU A 1 69 ? 4.247 -3.234 -26.314 1.00 56.66 69 GLU A C 1
ATOM 538 O O . GLU A 1 69 ? 5.271 -3.772 -25.881 1.00 56.66 69 GLU A O 1
ATOM 543 N N . GLU A 1 70 ? 3.367 -3.854 -27.109 1.00 50.00 70 GLU A N 1
ATOM 544 C CA . GLU A 1 70 ? 3.600 -5.151 -27.767 1.00 50.00 70 GLU A CA 1
ATOM 545 C C . GLU A 1 70 ? 4.684 -5.065 -28.849 1.00 50.00 70 GLU A C 1
ATOM 547 O O . GLU A 1 70 ? 4.698 -4.066 -29.608 1.00 50.00 70 GLU A O 1
#